Protein AF-A0A2G6MYL5-F1 (afdb_monomer_lite)

Secondary structure (DSSP, 8-state):
---------PPPTTGGGSSS-TTSSTTS----S-----HHHHHHHHHHHT--SS--HHHHHHHHHHHHHHH-GGG-SS-HHHHHHHHHHHHHHHHHHHHHHHTPPPP--HHHHHHHS-HHHHHHHHHTT-GGG----

Foldseek 3Di:
DDDPPPDPPDPDPCVVVVVDDPPPVVPPDDDPDDDDLDPVLLVVLCVLLVPDPDDDPVVSVVSLVVQCVALPLVPDPDDSVVSVVSNVSSVVSSVSVVVVVVPDDDDPDPVVCVVPDDPVVVCCVVPVPPPVPVDDD

pLDDT: mean 70.5, std 18.94, range [32.12, 91.75]

Structure (mmCIF, N/CA/C/O backbone):
data_AF-A0A2G6MYL5-F1
#
_entry.id   AF-A0A2G6MYL5-F1
#
loop_
_atom_site.group_PDB
_atom_site.id
_atom_site.type_symbol
_atom_site.label_atom_id
_atom_site.label_alt_id
_atom_site.label_comp_id
_atom_site.label_asym_id
_atom_site.label_entity_id
_atom_site.label_seq_id
_atom_site.pdbx_PDB_ins_code
_atom_site.Cartn_x
_atom_site.Cartn_y
_atom_site.Cartn_z
_atom_site.occupancy
_atom_site.B_iso_or_equiv
_atom_site.auth_seq_id
_atom_site.auth_comp_id
_atom_site.auth_asym_id
_atom_site.auth_atom_id
_atom_site.pdbx_PDB_model_num
ATOM 1 N N . MET A 1 1 ? -10.279 -19.761 -47.312 1.00 43.69 1 MET A N 1
ATOM 2 C CA . MET A 1 1 ? -10.394 -18.983 -46.064 1.00 43.69 1 MET A CA 1
ATOM 3 C C . MET A 1 1 ? -10.794 -19.927 -44.942 1.00 43.69 1 MET A C 1
ATOM 5 O O . MET A 1 1 ? -11.950 -20.317 -44.871 1.00 43.69 1 MET A O 1
ATOM 9 N N . ALA A 1 2 ? -9.817 -20.355 -44.146 1.00 39.75 2 ALA A N 1
ATOM 10 C CA . ALA A 1 2 ? -10.020 -21.047 -42.875 1.00 39.75 2 ALA A CA 1
ATOM 11 C C . ALA A 1 2 ? -9.816 -20.021 -41.733 1.00 39.75 2 ALA A C 1
ATOM 13 O O . ALA A 1 2 ? -9.234 -18.965 -41.986 1.00 39.75 2 ALA A O 1
ATOM 14 N N . PRO A 1 3 ? -10.384 -20.275 -40.546 1.00 43.53 3 PRO A N 1
ATOM 15 C CA . PRO A 1 3 ? -10.948 -19.260 -39.658 1.00 43.53 3 PRO A CA 1
ATOM 16 C C . PRO A 1 3 ? -9.916 -18.541 -38.787 1.00 43.53 3 PRO A C 1
ATOM 18 O O . PRO A 1 3 ? -8.871 -19.096 -38.466 1.00 43.53 3 PRO A O 1
ATOM 21 N N . ASN A 1 4 ? -10.279 -17.325 -38.359 1.00 42.97 4 ASN A N 1
ATOM 22 C CA . ASN A 1 4 ? -9.627 -16.585 -37.280 1.00 42.97 4 ASN A CA 1
ATOM 23 C C . ASN A 1 4 ? -9.550 -17.462 -36.020 1.00 42.97 4 ASN A C 1
ATOM 25 O O . ASN A 1 4 ? -10.518 -17.568 -35.263 1.00 42.97 4 ASN A O 1
ATOM 29 N N . SER A 1 5 ? -8.393 -18.086 -35.812 1.00 38.25 5 SER A N 1
ATOM 30 C CA . SER A 1 5 ? -7.978 -18.652 -34.540 1.00 38.25 5 SER A CA 1
ATOM 31 C C . SER A 1 5 ? -7.672 -17.490 -33.604 1.00 38.25 5 SER A C 1
ATOM 33 O O . SER A 1 5 ? -6.611 -16.876 -33.657 1.00 38.25 5 SER A O 1
ATOM 35 N N . VAL A 1 6 ? -8.650 -17.147 -32.771 1.00 45.44 6 VAL A N 1
ATOM 36 C CA . VAL A 1 6 ? -8.377 -16.435 -31.528 1.00 45.44 6 VAL A CA 1
ATOM 37 C C . VAL A 1 6 ? -7.580 -17.418 -30.680 1.00 45.44 6 VAL A C 1
ATOM 39 O O . VAL A 1 6 ? -8.147 -18.378 -30.158 1.00 45.44 6 VAL A O 1
ATOM 42 N N . ASP A 1 7 ? -6.263 -17.238 -30.631 1.00 40.41 7 ASP A N 1
ATOM 43 C CA . ASP A 1 7 ? -5.409 -18.067 -29.792 1.00 40.41 7 ASP A CA 1
ATOM 44 C C . ASP A 1 7 ? -5.875 -17.934 -28.333 1.00 40.41 7 ASP A C 1
ATOM 46 O O . ASP A 1 7 ? -6.012 -16.812 -27.825 1.00 40.41 7 ASP A O 1
ATOM 50 N N . PRO A 1 8 ? -6.157 -19.048 -27.634 1.00 41.94 8 PRO A N 1
ATOM 51 C CA . PRO A 1 8 ? -6.431 -18.992 -26.215 1.00 41.94 8 PRO A CA 1
ATOM 52 C C . PRO A 1 8 ? -5.136 -18.556 -25.535 1.00 41.94 8 PRO A C 1
ATOM 54 O O . PRO A 1 8 ? -4.130 -19.262 -25.593 1.00 41.94 8 PRO A O 1
ATOM 57 N N . ALA A 1 9 ? -5.161 -17.386 -24.896 1.00 47.09 9 ALA A N 1
ATOM 58 C CA . ALA A 1 9 ? -4.144 -16.970 -23.944 1.00 47.09 9 ALA A CA 1
ATOM 59 C C . ALA A 1 9 ? -4.077 -18.017 -22.819 1.00 47.09 9 ALA A C 1
ATOM 61 O O . ALA A 1 9 ? -4.761 -17.909 -21.801 1.00 47.09 9 ALA A O 1
ATOM 62 N N . GLY A 1 10 ? -3.293 -19.073 -23.039 1.00 43.53 10 GLY A N 1
ATOM 63 C CA . GLY A 1 10 ? -2.916 -20.019 -22.007 1.00 43.53 10 GLY A CA 1
ATOM 64 C C . GLY A 1 10 ? -2.190 -19.262 -20.893 1.00 43.53 10 GLY A C 1
ATOM 65 O O . GLY A 1 10 ? -1.485 -18.288 -21.178 1.00 43.53 10 GLY A O 1
ATOM 66 N N . PRO A 1 11 ? -2.363 -19.651 -19.621 1.00 42.94 11 PRO A N 1
ATOM 67 C CA . PRO A 1 11 ? -1.623 -19.025 -18.536 1.00 42.94 11 PRO A CA 1
ATOM 68 C C . PRO A 1 11 ? -0.123 -19.227 -18.783 1.00 42.94 11 PRO A C 1
ATOM 70 O O . PRO A 1 11 ? 0.333 -20.357 -18.966 1.00 42.94 11 PRO A O 1
ATOM 73 N N . CYS A 1 12 ? 0.644 -18.134 -18.837 1.00 39.16 12 CYS A N 1
ATOM 74 C CA . CYS A 1 12 ? 2.087 -18.231 -19.001 1.00 39.16 12 CYS A CA 1
ATOM 75 C C . CYS A 1 12 ? 2.695 -18.915 -17.768 1.00 39.16 12 CYS A C 1
ATOM 77 O O . CYS A 1 12 ? 2.275 -18.688 -16.631 1.00 39.16 12 CYS A O 1
ATOM 79 N N . MET A 1 13 ? 3.718 -19.735 -18.003 1.00 36.34 13 MET A N 1
ATOM 80 C CA . MET A 1 13 ? 4.437 -20.508 -16.982 1.00 36.34 13 MET A CA 1
ATOM 81 C C . MET A 1 13 ? 5.104 -19.619 -15.904 1.00 36.34 13 MET A C 1
ATOM 83 O O . MET A 1 13 ? 5.529 -20.113 -14.865 1.00 36.34 13 MET A O 1
ATOM 87 N N . VAL A 1 14 ? 5.168 -18.300 -16.132 1.00 44.06 14 VAL A N 1
ATOM 88 C CA . VAL A 1 14 ? 5.755 -17.299 -15.228 1.00 44.06 14 VAL A CA 1
ATOM 89 C C . VAL A 1 14 ? 4.708 -16.691 -14.277 1.00 44.06 14 VAL A C 1
ATOM 91 O O . VAL A 1 14 ? 5.056 -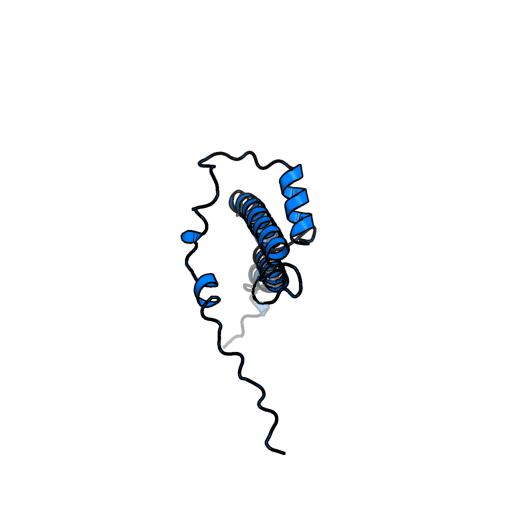16.237 -13.194 1.00 44.06 14 VAL A O 1
ATOM 94 N N . CYS A 1 15 ? 3.404 -16.747 -14.579 1.00 37.09 15 CYS A N 1
ATOM 95 C CA . CYS A 1 15 ? 2.369 -16.221 -13.672 1.00 37.09 15 CYS A CA 1
ATOM 96 C C . CYS A 1 15 ? 2.069 -17.127 -12.468 1.00 37.09 15 CYS A C 1
ATOM 98 O O . CYS A 1 15 ? 1.603 -16.639 -11.437 1.00 37.09 15 CYS A O 1
ATOM 100 N N . THR A 1 16 ? 2.393 -18.420 -12.534 1.00 43.91 16 THR A N 1
ATOM 101 C CA . THR A 1 16 ? 2.437 -19.276 -11.335 1.00 43.91 16 THR A CA 1
ATOM 102 C C . THR A 1 16 ? 3.584 -18.890 -10.394 1.00 43.91 16 THR A C 1
ATOM 104 O O . THR A 1 16 ? 3.521 -19.217 -9.215 1.00 43.91 16 THR A O 1
ATOM 107 N N . LEU A 1 17 ? 4.571 -18.120 -10.875 1.00 42.41 17 LEU A N 1
ATOM 108 C CA . LEU A 1 17 ? 5.659 -17.545 -10.075 1.00 42.41 17 LEU A CA 1
ATOM 109 C C . LEU A 1 17 ? 5.343 -16.152 -9.500 1.00 42.41 17 LEU A C 1
ATOM 111 O O . LEU A 1 17 ? 6.209 -15.533 -8.903 1.00 42.41 17 LEU A O 1
ATOM 115 N N . TYR A 1 18 ? 4.114 -15.649 -9.644 1.00 42.31 18 TYR A N 1
ATOM 116 C CA . TYR A 1 18 ? 3.627 -14.503 -8.854 1.00 42.31 18 TYR A CA 1
ATOM 117 C C . TYR A 1 18 ? 2.547 -14.913 -7.838 1.00 42.31 18 TYR A C 1
ATOM 119 O O . TYR A 1 18 ? 2.048 -14.078 -7.089 1.00 42.31 18 TYR A O 1
ATOM 127 N N . HIS A 1 19 ? 2.226 -16.213 -7.794 1.00 42.12 19 HIS A N 1
ATOM 128 C CA . HIS A 1 19 ? 1.650 -16.900 -6.633 1.00 42.12 19 HIS A CA 1
ATOM 129 C C . HIS A 1 19 ? 2.735 -17.566 -5.773 1.00 42.12 19 HIS A C 1
ATOM 131 O O . HIS A 1 19 ? 2.404 -18.302 -4.847 1.00 42.12 19 HIS A O 1
ATOM 137 N N . THR A 1 20 ? 4.023 -17.348 -6.059 1.00 36.12 20 THR A N 1
ATOM 138 C CA . THR A 1 20 ? 5.075 -17.806 -5.153 1.00 36.12 20 THR A CA 1
ATOM 139 C C . THR A 1 20 ? 5.000 -16.988 -3.884 1.00 36.12 20 THR A C 1
ATOM 141 O O . THR A 1 20 ? 5.195 -15.771 -3.912 1.00 36.12 20 THR A O 1
ATOM 144 N N . ASP A 1 21 ? 4.700 -17.701 -2.805 1.00 39.59 21 ASP A N 1
ATOM 145 C CA . ASP A 1 21 ? 5.178 -17.477 -1.452 1.00 39.59 21 ASP A CA 1
ATOM 146 C C . ASP A 1 21 ? 6.217 -16.353 -1.361 1.00 39.59 21 ASP A C 1
ATOM 148 O O . ASP A 1 21 ? 7.240 -16.368 -2.052 1.00 39.59 21 ASP A O 1
ATOM 152 N N . GLU A 1 22 ? 5.958 -15.419 -0.449 1.00 42.41 22 GLU A N 1
ATOM 153 C CA . GLU A 1 22 ? 6.720 -14.227 -0.035 1.00 42.41 22 GLU A CA 1
ATOM 154 C C . GLU A 1 22 ? 8.232 -14.456 0.255 1.00 42.41 22 GLU A C 1
ATOM 156 O O . GLU A 1 22 ? 8.938 -13.577 0.750 1.00 42.41 22 GLU A O 1
ATOM 161 N N . ALA A 1 23 ? 8.757 -15.647 -0.025 1.00 38.00 23 ALA A N 1
ATOM 162 C CA . ALA A 1 23 ? 10.073 -16.141 0.327 1.00 38.00 23 ALA A CA 1
ATOM 163 C C . ALA A 1 23 ? 11.185 -15.853 -0.703 1.00 38.00 23 ALA A C 1
ATOM 165 O O . ALA A 1 23 ? 12.342 -15.807 -0.293 1.00 38.00 23 ALA A O 1
ATOM 166 N N . GLN A 1 24 ? 10.905 -15.634 -1.998 1.00 39.28 24 GLN A N 1
ATOM 167 C CA . GLN A 1 24 ? 11.978 -15.485 -3.011 1.00 39.28 24 GLN A CA 1
ATOM 168 C C . GLN A 1 24 ? 12.365 -14.052 -3.405 1.00 39.28 24 GLN A C 1
ATOM 170 O O . GLN A 1 24 ? 13.371 -13.876 -4.089 1.00 39.28 24 GLN A O 1
ATOM 175 N N . ILE A 1 25 ? 11.673 -13.019 -2.916 1.00 43.72 25 ILE A N 1
ATOM 176 C CA . ILE A 1 25 ? 12.136 -11.624 -3.086 1.00 43.72 25 ILE A CA 1
ATOM 177 C C . ILE A 1 25 ? 13.269 -11.280 -2.089 1.00 43.72 25 ILE A C 1
ATOM 179 O O . ILE A 1 25 ? 14.033 -10.342 -2.295 1.00 43.72 25 ILE A O 1
ATOM 183 N N . LYS A 1 26 ? 13.510 -12.124 -1.074 1.00 38.94 26 LYS A N 1
ATOM 184 C CA . LYS A 1 26 ? 14.533 -11.932 -0.022 1.00 38.94 26 LYS A CA 1
ATOM 185 C C . LYS A 1 26 ? 15.999 -12.120 -0.468 1.00 38.94 26 LYS A C 1
ATOM 187 O O . LYS A 1 26 ? 16.862 -12.356 0.369 1.00 38.94 26 LYS A O 1
ATOM 192 N N . GLY A 1 27 ? 16.295 -12.049 -1.767 1.00 32.12 27 GLY A N 1
ATOM 193 C CA . GLY A 1 27 ? 17.634 -12.299 -2.318 1.00 32.12 27 GLY A CA 1
ATOM 194 C C . GLY A 1 27 ? 18.375 -11.086 -2.891 1.00 32.12 27 GLY A C 1
ATOM 195 O O . GLY A 1 27 ? 19.530 -11.242 -3.277 1.00 32.12 27 GLY A O 1
ATOM 196 N N . ILE A 1 28 ? 17.749 -9.903 -2.997 1.00 37.88 28 ILE A N 1
ATOM 197 C CA . ILE A 1 28 ? 18.334 -8.737 -3.704 1.00 37.88 28 ILE A CA 1
ATOM 198 C C . ILE A 1 28 ? 18.396 -7.483 -2.814 1.00 37.88 28 ILE A C 1
ATOM 200 O O . ILE A 1 28 ? 18.456 -6.365 -3.310 1.00 37.88 28 ILE A O 1
ATOM 204 N N . ILE A 1 29 ? 18.438 -7.625 -1.486 1.00 38.88 29 ILE A N 1
ATOM 205 C CA . ILE A 1 29 ? 18.647 -6.453 -0.624 1.00 38.88 29 ILE A CA 1
ATOM 206 C C . ILE A 1 29 ? 19.597 -6.785 0.529 1.00 38.88 29 ILE A C 1
ATOM 208 O O . ILE A 1 29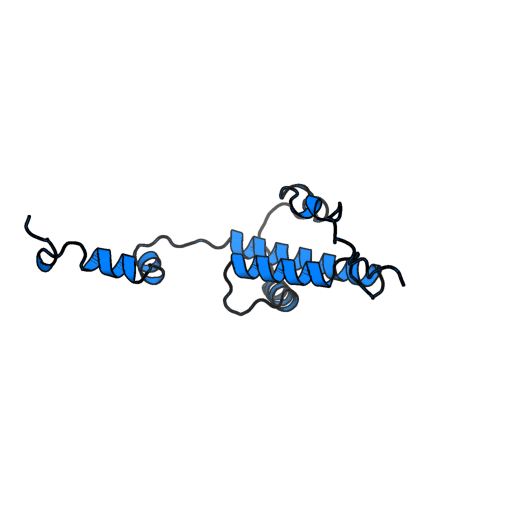 ? 19.278 -7.640 1.356 1.00 38.88 29 ILE A O 1
ATOM 212 N N . PRO A 1 30 ? 20.762 -6.118 0.614 1.00 35.34 30 PRO A N 1
ATOM 213 C CA . PRO A 1 30 ? 21.539 -6.065 1.838 1.00 35.34 30 PRO A CA 1
ATOM 214 C C . PRO A 1 30 ? 20.825 -5.097 2.785 1.00 35.34 30 PRO A C 1
ATOM 216 O O . PRO A 1 30 ? 20.766 -3.901 2.512 1.00 35.34 30 PRO A O 1
ATOM 219 N N . GLY A 1 31 ? 20.250 -5.587 3.879 1.00 36.91 31 GLY A N 1
ATOM 220 C CA . GLY A 1 31 ? 19.551 -4.691 4.800 1.00 36.91 31 GLY A CA 1
ATOM 221 C C . GLY A 1 31 ? 18.789 -5.403 5.896 1.00 36.91 31 GLY A C 1
ATOM 222 O O . GLY A 1 31 ? 17.587 -5.230 6.045 1.00 36.91 31 GLY A O 1
ATOM 223 N N . GLU A 1 32 ? 19.486 -6.229 6.662 1.00 44.50 32 GLU A N 1
ATOM 224 C CA . GLU A 1 32 ? 18.968 -6.731 7.924 1.00 44.50 32 GLU A CA 1
ATOM 225 C C . GLU A 1 32 ? 18.893 -5.562 8.926 1.00 44.50 32 GLU A C 1
ATOM 227 O O . GLU A 1 32 ? 19.921 -5.000 9.294 1.00 44.50 32 GLU A O 1
ATOM 232 N N . ASN A 1 33 ? 17.681 -5.270 9.408 1.00 47.97 33 ASN A N 1
ATOM 233 C CA . ASN A 1 33 ? 17.366 -4.558 10.656 1.00 47.97 33 ASN A CA 1
ATOM 234 C C . ASN A 1 33 ? 17.543 -3.023 10.697 1.00 47.97 33 ASN A C 1
ATOM 236 O O . ASN A 1 33 ? 18.651 -2.501 10.771 1.00 47.97 33 ASN A O 1
ATOM 240 N N . GLY A 1 34 ? 16.417 -2.320 10.881 1.00 44.00 34 GLY A N 1
ATOM 241 C CA . GLY A 1 34 ? 16.374 -1.029 11.576 1.00 44.00 34 GLY A CA 1
ATOM 242 C C . GLY A 1 34 ? 15.921 0.150 10.721 1.00 44.00 34 GLY A C 1
ATOM 243 O O . GLY A 1 34 ? 16.736 0.792 10.070 1.00 44.00 34 GLY A O 1
ATOM 244 N N . LEU A 1 35 ? 14.621 0.450 10.808 1.00 54.12 35 LEU A N 1
ATOM 245 C CA . LEU A 1 35 ? 13.938 1.676 10.378 1.00 54.12 35 LEU A CA 1
ATOM 246 C C . LEU A 1 35 ? 14.861 2.896 10.185 1.00 54.12 35 LEU A C 1
ATOM 248 O O . LEU A 1 35 ? 15.227 3.589 11.137 1.00 54.12 35 LEU A O 1
ATOM 252 N N . SER A 1 36 ? 15.137 3.209 8.922 1.00 63.47 36 SER A N 1
ATOM 253 C CA . SER A 1 36 ? 15.608 4.522 8.478 1.00 63.47 36 SER A CA 1
ATOM 254 C C . SER A 1 36 ? 14.989 4.916 7.135 1.00 63.47 36 SER A C 1
ATOM 256 O O . SER A 1 36 ? 15.633 5.583 6.332 1.00 63.47 36 SER A O 1
ATOM 258 N N . ILE A 1 37 ? 13.726 4.538 6.881 1.00 73.81 37 ILE A N 1
ATOM 259 C CA . ILE A 1 37 ? 13.017 4.992 5.675 1.00 73.81 37 ILE A CA 1
ATOM 260 C C . ILE A 1 37 ? 12.982 6.522 5.688 1.00 73.81 37 ILE A C 1
ATOM 262 O O . ILE A 1 37 ? 12.356 7.145 6.554 1.00 73.81 37 ILE A O 1
ATOM 266 N N . SER A 1 38 ? 13.668 7.141 4.731 1.00 85.62 38 SER A N 1
ATOM 267 C CA . SER A 1 38 ? 13.713 8.590 4.610 1.00 85.62 38 SER A CA 1
ATOM 268 C C . SER A 1 38 ? 12.389 9.110 4.059 1.00 85.62 38 SER A C 1
ATOM 270 O O . SER A 1 38 ? 11.820 8.548 3.124 1.00 85.62 38 SER A O 1
ATOM 272 N N . TYR A 1 39 ? 11.922 10.254 4.566 1.00 85.81 39 TYR A N 1
ATOM 273 C CA . TYR A 1 39 ? 10.718 10.925 4.054 1.00 85.81 39 TYR A CA 1
ATOM 274 C C . TYR A 1 39 ? 10.753 11.117 2.527 1.00 85.81 39 TYR A C 1
ATOM 276 O O . TYR A 1 39 ? 9.740 10.975 1.846 1.00 85.81 39 TYR A O 1
ATOM 284 N N . LYS A 1 40 ? 11.940 11.397 1.972 1.00 87.75 40 LYS A N 1
ATOM 285 C CA . LYS A 1 40 ? 12.127 11.568 0.526 1.00 87.75 40 LYS A CA 1
ATOM 286 C C . LYS A 1 40 ? 11.930 10.267 -0.251 1.00 87.75 40 LYS A C 1
ATOM 288 O O . LYS A 1 40 ? 11.376 10.304 -1.342 1.00 87.75 40 LYS A O 1
ATOM 293 N N . GLU A 1 41 ? 12.377 9.143 0.301 1.00 87.44 41 GLU A N 1
ATOM 294 C CA . GLU A 1 41 ? 12.239 7.824 -0.326 1.00 87.44 41 GLU A CA 1
ATOM 295 C C . GLU A 1 41 ? 10.779 7.389 -0.336 1.00 87.44 41 GLU A C 1
ATOM 297 O O . GLU A 1 41 ? 10.289 6.916 -1.357 1.00 87.44 41 GLU A O 1
ATOM 302 N N . LEU A 1 42 ? 10.059 7.647 0.759 1.00 88.69 42 LEU A N 1
ATOM 303 C CA . LEU A 1 42 ? 8.630 7.365 0.847 1.00 88.69 42 LEU A CA 1
ATOM 304 C C . LEU A 1 42 ? 7.823 8.173 -0.180 1.00 88.69 42 LEU A C 1
ATOM 306 O O . LEU A 1 42 ? 6.967 7.617 -0.867 1.00 88.69 42 LEU A O 1
ATOM 310 N N . LEU A 1 43 ? 8.110 9.472 -0.321 1.00 89.94 43 LEU A N 1
ATOM 311 C CA . LEU A 1 43 ? 7.458 10.312 -1.330 1.00 89.94 43 LEU A CA 1
ATOM 312 C C . LEU A 1 43 ? 7.785 9.864 -2.757 1.00 89.94 43 LEU A C 1
ATOM 314 O O . LEU A 1 43 ? 6.876 9.744 -3.572 1.00 89.94 43 LEU A O 1
ATOM 318 N N . ALA A 1 44 ? 9.052 9.565 -3.048 1.00 90.00 44 ALA A N 1
ATOM 319 C CA . ALA A 1 44 ? 9.453 9.084 -4.367 1.00 90.00 44 ALA A CA 1
ATOM 320 C C . ALA A 1 44 ? 8.790 7.738 -4.710 1.00 90.00 44 ALA A C 1
ATOM 322 O O . ALA A 1 44 ? 8.341 7.535 -5.836 1.00 90.00 44 ALA A O 1
ATOM 323 N N . ALA A 1 45 ? 8.684 6.829 -3.736 1.00 90.38 45 ALA A N 1
ATOM 324 C CA . ALA A 1 45 ? 8.002 5.549 -3.896 1.00 90.38 45 ALA A CA 1
ATOM 325 C C . ALA A 1 45 ? 6.497 5.731 -4.155 1.00 90.38 45 ALA A C 1
ATOM 327 O O . ALA A 1 45 ? 5.938 5.073 -5.035 1.00 90.38 45 ALA A O 1
ATOM 328 N N . LYS A 1 46 ? 5.857 6.665 -3.438 1.00 91.19 46 LYS A N 1
ATOM 329 C CA . LYS A 1 46 ? 4.450 7.041 -3.635 1.00 91.19 46 LYS A CA 1
ATOM 330 C C . LYS A 1 46 ? 4.200 7.584 -5.043 1.00 91.19 46 LYS A C 1
ATOM 332 O O . LYS A 1 46 ? 3.263 7.136 -5.697 1.00 91.19 46 LYS A O 1
ATOM 337 N N . GLU A 1 47 ? 5.035 8.511 -5.508 1.00 91.75 47 GLU A N 1
ATOM 338 C CA . GLU A 1 47 ? 4.938 9.085 -6.856 1.00 91.75 47 GLU A CA 1
ATOM 339 C C . GLU A 1 47 ? 5.180 8.028 -7.943 1.00 91.75 47 GLU A C 1
ATOM 341 O O . GLU A 1 47 ? 4.484 8.010 -8.955 1.00 91.75 47 GLU A O 1
ATOM 346 N N . LEU A 1 48 ? 6.120 7.100 -7.730 1.00 90.25 48 LEU A N 1
ATOM 347 C CA . LEU A 1 48 ? 6.433 6.048 -8.701 1.00 90.25 48 LEU A CA 1
ATOM 348 C C . LEU A 1 48 ? 5.294 5.028 -8.877 1.00 90.25 48 LEU A C 1
ATOM 350 O O . LEU A 1 48 ? 5.054 4.539 -9.987 1.00 90.25 48 LEU A O 1
ATOM 354 N N . LEU A 1 49 ? 4.618 4.678 -7.782 1.00 88.25 49 LEU A N 1
ATOM 355 C CA . LEU A 1 49 ? 3.477 3.758 -7.784 1.00 88.25 49 LEU A CA 1
ATOM 356 C C . LEU A 1 49 ? 2.134 4.452 -8.049 1.00 88.25 49 LEU A C 1
ATOM 358 O O . LEU A 1 49 ? 1.123 3.759 -8.130 1.00 88.25 49 LEU A O 1
ATOM 362 N N . ASP A 1 50 ? 2.135 5.779 -8.210 1.00 89.94 50 ASP A N 1
ATOM 363 C CA . ASP A 1 50 ? 0.945 6.605 -8.443 1.00 89.94 50 ASP A CA 1
ATOM 364 C C . ASP A 1 50 ? -0.126 6.424 -7.349 1.00 89.94 50 ASP A C 1
ATOM 366 O O . ASP A 1 50 ? -1.320 6.263 -7.607 1.00 89.94 50 ASP A O 1
ATOM 370 N N . ILE A 1 51 ? 0.318 6.384 -6.087 1.00 90.19 51 ILE A N 1
ATOM 371 C CA . ILE A 1 51 ? -0.570 6.173 -4.938 1.00 90.19 51 ILE A CA 1
ATOM 372 C C . ILE A 1 51 ? -1.166 7.522 -4.498 1.00 90.19 51 ILE A C 1
ATOM 374 O O . ILE A 1 51 ? -0.413 8.470 -4.245 1.00 90.19 51 ILE A O 1
ATOM 378 N N . PRO A 1 52 ? -2.501 7.628 -4.340 1.00 89.44 52 PRO A N 1
ATOM 379 C CA . PRO A 1 52 ? -3.138 8.849 -3.850 1.00 89.44 52 PRO A CA 1
ATOM 380 C C . PRO A 1 52 ? -2.785 9.140 -2.380 1.00 89.44 52 PRO A C 1
ATOM 382 O O . PRO A 1 52 ? -2.251 8.296 -1.665 1.00 89.44 52 PRO A O 1
ATOM 385 N N . ASP A 1 53 ? -3.106 10.343 -1.890 1.00 86.50 53 ASP A N 1
ATOM 386 C CA . ASP A 1 53 ? -2.815 10.753 -0.501 1.00 86.50 53 ASP A CA 1
ATOM 387 C C . ASP A 1 53 ? -3.418 9.821 0.559 1.00 86.50 53 ASP A C 1
ATOM 389 O O . ASP A 1 53 ? -2.864 9.677 1.649 1.00 86.50 53 ASP A O 1
ATOM 393 N N . LYS A 1 54 ? -4.550 9.190 0.238 1.00 85.00 54 LYS A N 1
ATOM 394 C CA . LYS A 1 54 ? -5.212 8.185 1.067 1.00 85.00 54 LYS A CA 1
ATOM 395 C C . LYS A 1 54 ? -5.495 6.963 0.207 1.00 85.00 54 LYS A C 1
ATOM 397 O O . LYS A 1 54 ? -6.267 7.054 -0.742 1.00 85.00 54 LYS A O 1
ATOM 402 N N . ALA A 1 55 ? -4.879 5.842 0.557 1.00 87.50 55 ALA A N 1
ATOM 403 C CA . ALA A 1 55 ? -5.104 4.554 -0.079 1.00 87.50 55 ALA A CA 1
ATOM 404 C C . ALA A 1 55 ? -5.109 3.454 0.983 1.00 87.50 55 ALA A C 1
ATOM 406 O O . ALA A 1 55 ? -4.314 3.468 1.924 1.00 87.50 55 ALA A O 1
ATOM 407 N N . SER A 1 56 ? -5.994 2.483 0.819 1.00 86.19 56 SER A N 1
ATOM 408 C CA . SER A 1 56 ? -5.985 1.242 1.582 1.00 86.19 56 SER A CA 1
ATOM 409 C C . SER A 1 56 ? -4.865 0.313 1.104 1.00 86.19 56 SER A C 1
ATOM 411 O O . SER A 1 56 ? -4.446 0.349 -0.054 1.00 86.19 56 SER A O 1
ATOM 413 N N . LEU A 1 57 ? -4.437 -0.616 1.963 1.00 86.25 57 LEU A N 1
ATOM 414 C CA . LEU A 1 57 ? -3.480 -1.670 1.589 1.00 86.25 57 LEU A CA 1
ATOM 415 C C . LEU A 1 57 ? -3.912 -2.453 0.338 1.00 86.25 57 LEU A C 1
ATOM 417 O O . LEU A 1 57 ? -3.080 -2.870 -0.468 1.00 86.25 57 LEU A O 1
ATOM 421 N N . LYS A 1 58 ? -5.222 -2.649 0.160 1.00 86.25 58 LYS A N 1
ATOM 422 C CA . LYS A 1 58 ? -5.787 -3.339 -1.004 1.00 86.25 58 LYS A CA 1
ATOM 423 C C . LYS A 1 58 ? -5.595 -2.534 -2.292 1.00 86.25 58 LYS A C 1
ATOM 425 O O . LYS A 1 58 ? -5.249 -3.108 -3.325 1.00 86.25 58 LYS A O 1
ATOM 430 N N . GLU A 1 59 ? -5.807 -1.224 -2.237 1.00 88.00 59 GLU A N 1
ATOM 431 C CA . GLU A 1 59 ? -5.594 -0.323 -3.374 1.00 88.00 59 GLU A CA 1
ATOM 432 C C . GLU A 1 59 ? -4.113 -0.232 -3.732 1.00 88.00 59 GLU A C 1
ATOM 434 O O . GLU A 1 59 ? -3.773 -0.388 -4.901 1.00 88.00 59 GLU A O 1
ATOM 439 N N . ILE A 1 60 ? -3.229 -0.115 -2.736 1.00 89.50 60 ILE A N 1
ATOM 440 C CA . ILE A 1 60 ? -1.771 -0.107 -2.937 1.00 89.50 60 ILE A CA 1
ATOM 441 C C . ILE A 1 60 ? -1.318 -1.374 -3.677 1.00 89.50 60 ILE A C 1
ATOM 443 O O . ILE A 1 60 ? -0.620 -1.287 -4.688 1.00 89.50 60 ILE A O 1
ATOM 447 N N . LYS A 1 61 ? -1.771 -2.558 -3.238 1.00 88.00 61 LYS A N 1
ATOM 448 C CA . LYS A 1 61 ? -1.488 -3.828 -3.932 1.00 88.00 61 LYS A CA 1
ATOM 449 C C . LYS A 1 61 ? -2.017 -3.834 -5.366 1.00 88.00 61 LYS A C 1
ATOM 451 O O . LYS A 1 61 ? -1.349 -4.316 -6.275 1.00 88.00 61 LYS A O 1
ATOM 456 N N . THR A 1 62 ? -3.209 -3.286 -5.582 1.00 88.81 62 THR A N 1
ATOM 457 C CA . THR A 1 62 ? -3.824 -3.220 -6.913 1.00 88.81 62 THR A CA 1
ATOM 458 C C . THR A 1 62 ? -3.011 -2.338 -7.863 1.00 88.81 62 THR A C 1
ATOM 460 O O . THR A 1 62 ? -2.727 -2.765 -8.982 1.00 88.81 62 THR A O 1
ATOM 463 N N . LEU A 1 63 ? -2.593 -1.150 -7.416 1.00 89.88 63 LEU A N 1
ATOM 464 C CA . LEU A 1 63 ? -1.749 -0.227 -8.185 1.00 89.88 63 LEU A CA 1
ATOM 465 C C . LEU A 1 63 ? -0.390 -0.854 -8.514 1.00 89.88 63 LEU A C 1
ATOM 467 O O . LEU A 1 63 ? 0.051 -0.816 -9.663 1.00 89.88 63 LEU A O 1
ATOM 471 N N . TYR A 1 64 ? 0.226 -1.538 -7.548 1.00 89.44 64 TYR A N 1
ATOM 472 C CA . TYR A 1 64 ? 1.449 -2.307 -7.775 1.00 89.44 64 TYR A CA 1
ATOM 473 C C . TYR A 1 64 ? 1.290 -3.335 -8.907 1.00 89.44 64 TYR A C 1
ATOM 475 O O . TYR A 1 64 ? 2.073 -3.339 -9.861 1.00 89.44 64 TYR A O 1
ATOM 483 N N . TYR A 1 65 ? 0.243 -4.165 -8.869 1.00 87.31 65 TYR A N 1
ATOM 484 C CA . TYR A 1 65 ? 0.007 -5.157 -9.923 1.00 87.31 65 TYR A CA 1
ATOM 485 C C . TYR A 1 65 ? -0.251 -4.524 -11.295 1.00 87.31 65 TYR A C 1
ATOM 487 O O . TYR A 1 65 ? 0.166 -5.078 -12.315 1.00 87.31 65 TYR A O 1
ATOM 495 N N . GLN A 1 66 ? -0.910 -3.364 -11.346 1.00 88.25 66 GLN A N 1
ATOM 496 C CA . GLN A 1 66 ? -1.104 -2.619 -12.592 1.00 88.25 66 GLN A CA 1
ATOM 497 C C . GLN A 1 66 ? 0.233 -2.152 -13.182 1.00 88.25 66 GLN A C 1
ATOM 499 O O . GLN A 1 66 ? 0.463 -2.333 -14.381 1.00 88.25 66 GLN A O 1
ATOM 504 N N . GLN A 1 67 ? 1.135 -1.635 -12.346 1.00 87.75 67 GLN A N 1
ATOM 505 C CA . GLN A 1 67 ? 2.459 -1.179 -12.772 1.00 87.75 67 GLN A CA 1
ATOM 506 C C . GLN A 1 67 ? 3.333 -2.343 -13.254 1.00 87.75 67 GLN A C 1
ATOM 508 O O . GLN A 1 67 ? 3.906 -2.268 -14.342 1.00 87.75 67 GLN A O 1
ATOM 513 N N . ILE A 1 68 ? 3.370 -3.463 -12.528 1.00 86.75 68 ILE A N 1
ATOM 514 C CA . ILE A 1 68 ? 4.109 -4.661 -12.961 1.00 86.75 68 ILE A CA 1
ATOM 515 C C . ILE A 1 68 ? 3.562 -5.209 -14.278 1.00 86.75 68 ILE A C 1
ATOM 517 O O . ILE A 1 68 ? 4.328 -5.574 -15.165 1.00 86.75 68 ILE A O 1
ATOM 521 N N . ARG A 1 69 ? 2.239 -5.212 -14.464 1.00 84.44 69 ARG A N 1
ATOM 522 C CA . ARG A 1 69 ? 1.628 -5.657 -15.722 1.00 84.44 69 ARG A CA 1
ATOM 523 C C . ARG A 1 69 ? 2.003 -4.767 -16.910 1.00 84.44 69 ARG A C 1
ATOM 525 O O . ARG A 1 69 ? 2.052 -5.271 -18.032 1.00 84.44 69 ARG A O 1
ATOM 532 N N . LYS A 1 70 ? 2.244 -3.474 -16.675 1.00 83.56 70 LYS A N 1
ATOM 533 C CA . LYS A 1 70 ? 2.667 -2.504 -17.694 1.00 83.56 70 LYS A CA 1
ATOM 534 C C . LYS A 1 70 ? 4.131 -2.691 -18.095 1.00 83.56 70 LYS A C 1
ATOM 536 O O . LYS A 1 70 ? 4.430 -2.658 -19.281 1.00 83.56 70 LYS A O 1
ATOM 541 N N . TRP A 1 71 ? 5.011 -2.911 -17.121 1.00 82.56 71 TRP A N 1
ATOM 542 C CA . TRP A 1 71 ? 6.461 -3.027 -17.331 1.00 82.56 71 TRP A CA 1
ATOM 543 C C . TRP A 1 71 ? 6.961 -4.472 -17.448 1.00 82.56 71 TRP A C 1
ATOM 545 O O . TRP A 1 71 ? 8.167 -4.714 -17.448 1.00 82.56 71 TRP A O 1
ATOM 555 N N . HIS A 1 72 ? 6.044 -5.435 -17.564 1.00 73.69 72 HIS A N 1
ATOM 556 C CA . HIS A 1 72 ? 6.380 -6.849 -17.659 1.00 73.69 72 HIS A CA 1
ATOM 557 C C . HIS A 1 72 ? 7.271 -7.120 -18.886 1.00 73.69 72 HIS A C 1
ATOM 559 O O . HIS A 1 72 ? 6.879 -6.732 -19.992 1.00 73.69 72 HIS A O 1
ATOM 565 N N . PRO A 1 73 ? 8.405 -7.835 -18.742 1.00 69.62 73 PRO A N 1
ATOM 566 C CA . PRO A 1 73 ? 9.338 -8.081 -19.846 1.00 69.62 73 PRO A CA 1
ATOM 567 C C . PRO A 1 73 ? 8.658 -8.755 -21.050 1.00 69.62 73 PRO A C 1
ATOM 569 O O . PRO A 1 73 ? 8.867 -8.326 -22.176 1.00 69.62 73 PRO A O 1
ATOM 572 N N . ASP A 1 74 ? 7.741 -9.705 -20.821 1.00 71.50 74 ASP A N 1
ATOM 573 C CA . ASP A 1 74 ? 6.989 -10.374 -21.903 1.00 71.50 74 ASP A CA 1
ATOM 574 C C . ASP A 1 74 ? 6.041 -9.464 -22.705 1.00 71.50 74 ASP A C 1
ATOM 576 O O . ASP A 1 74 ? 5.601 -9.838 -23.790 1.00 71.50 74 ASP A O 1
ATOM 580 N N . ARG A 1 75 ? 5.636 -8.312 -22.158 1.00 66.56 75 ARG A N 1
ATOM 581 C CA . ARG A 1 75 ? 4.654 -7.409 -22.788 1.00 66.56 75 ARG A CA 1
ATOM 582 C C . ARG A 1 75 ? 5.261 -6.090 -23.229 1.00 66.56 75 ARG A C 1
ATOM 584 O O . ARG A 1 75 ? 4.529 -5.247 -23.745 1.00 66.56 75 ARG A O 1
ATOM 591 N N . CYS A 1 76 ? 6.554 -5.901 -23.004 1.00 64.00 76 CYS A N 1
ATOM 592 C CA . CYS A 1 76 ? 7.199 -4.637 -23.266 1.00 64.00 76 CYS A CA 1
ATOM 593 C C . CYS A 1 76 ? 7.537 -4.521 -24.760 1.00 64.00 76 CYS A C 1
ATOM 595 O O . CYS A 1 76 ? 8.293 -5.342 -25.274 1.00 64.00 76 CYS A O 1
ATOM 597 N N . PRO A 1 77 ? 6.987 -3.526 -25.476 1.00 61.19 77 PRO A N 1
ATOM 598 C CA . PRO A 1 77 ? 7.381 -3.244 -26.855 1.00 61.19 77 PRO A CA 1
ATOM 599 C C . PRO A 1 77 ? 8.722 -2.490 -26.941 1.00 61.19 77 PRO A C 1
ATOM 601 O O . PRO A 1 77 ? 9.236 -2.287 -28.039 1.00 61.19 77 PRO A O 1
ATOM 604 N N . GLU A 1 78 ? 9.251 -2.034 -25.801 1.00 65.19 78 GLU A N 1
ATOM 605 C CA . GLU A 1 78 ? 10.531 -1.334 -25.659 1.00 65.19 78 GLU A CA 1
ATOM 606 C C . GLU A 1 78 ? 11.695 -2.305 -25.376 1.00 65.19 78 GLU A C 1
ATOM 608 O O . GLU A 1 78 ? 11.510 -3.517 -25.291 1.00 65.19 78 GLU A O 1
ATOM 613 N N . ASP A 1 79 ? 12.908 -1.760 -25.238 1.00 77.06 79 ASP A N 1
ATOM 614 C CA . ASP A 1 79 ? 14.124 -2.513 -24.922 1.00 77.06 79 ASP A CA 1
ATOM 615 C C . ASP A 1 79 ? 13.973 -3.310 -23.610 1.00 77.06 79 ASP A C 1
ATOM 617 O O . ASP A 1 79 ? 13.622 -2.762 -22.566 1.00 77.06 79 ASP A O 1
ATOM 621 N N . GLU A 1 80 ? 14.280 -4.611 -23.629 1.00 74.44 80 GLU A N 1
ATOM 622 C CA . GLU A 1 80 ? 14.126 -5.516 -22.472 1.00 74.44 80 GLU A CA 1
ATOM 623 C C . GLU A 1 80 ? 14.823 -4.961 -21.217 1.00 74.44 80 GLU A C 1
ATOM 625 O O . GLU A 1 80 ? 14.366 -5.125 -20.078 1.00 74.44 80 GLU A O 1
ATOM 630 N N . ARG A 1 81 ? 15.932 -4.249 -21.434 1.00 78.81 81 ARG A N 1
ATOM 631 C CA . ARG A 1 81 ? 16.712 -3.613 -20.383 1.00 78.81 81 ARG A CA 1
ATOM 632 C C . ARG A 1 81 ? 15.932 -2.524 -19.647 1.00 78.81 81 ARG A C 1
ATOM 634 O O . ARG A 1 81 ? 15.955 -2.523 -18.417 1.00 78.81 81 ARG A O 1
ATOM 641 N N . THR A 1 82 ? 15.231 -1.631 -20.348 1.00 80.81 82 THR A N 1
ATOM 642 C CA . THR A 1 82 ? 14.472 -0.550 -19.694 1.00 80.81 82 THR A CA 1
ATOM 643 C C . THR A 1 82 ? 13.318 -1.121 -18.880 1.00 80.81 82 THR A C 1
ATOM 645 O O . THR A 1 82 ? 13.085 -0.698 -17.749 1.00 80.81 82 THR A O 1
ATOM 648 N N . CYS A 1 83 ? 12.656 -2.155 -19.392 1.00 78.25 83 CYS A N 1
ATOM 649 C CA . CYS A 1 83 ? 11.537 -2.807 -18.715 1.00 78.25 83 CYS A CA 1
ATOM 650 C C . CYS A 1 83 ? 11.990 -3.547 -17.447 1.00 78.25 83 CYS A C 1
ATOM 652 O O . CYS A 1 83 ? 11.328 -3.467 -16.406 1.00 78.25 83 CYS A O 1
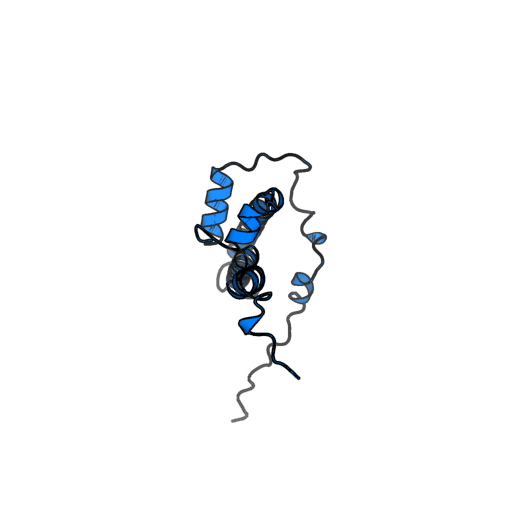ATOM 654 N N . ARG A 1 84 ? 13.166 -4.190 -17.485 1.00 79.75 84 ARG A N 1
ATOM 655 C CA . ARG A 1 84 ? 13.800 -4.798 -16.304 1.00 79.75 84 ARG A CA 1
ATOM 656 C C . ARG A 1 84 ? 14.195 -3.744 -15.265 1.00 79.75 84 ARG A C 1
ATOM 658 O O . ARG A 1 84 ? 13.910 -3.928 -14.083 1.00 79.75 84 ARG A O 1
ATOM 665 N N . GLU A 1 85 ? 14.810 -2.640 -15.690 1.00 84.75 85 GLU A N 1
ATOM 666 C CA . GLU A 1 85 ? 15.199 -1.539 -14.798 1.00 84.75 85 GLU A CA 1
ATOM 667 C C . GLU A 1 85 ? 13.974 -0.895 -14.123 1.00 84.75 85 GLU A C 1
ATOM 669 O O . GLU A 1 85 ? 13.980 -0.670 -12.912 1.00 84.75 85 GLU A O 1
ATOM 674 N N . MET A 1 86 ? 12.895 -0.648 -14.873 1.00 84.88 86 MET A N 1
ATOM 675 C CA . MET A 1 86 ? 11.655 -0.075 -14.338 1.00 84.88 86 MET A CA 1
ATOM 676 C C . MET A 1 86 ? 10.936 -1.029 -13.382 1.00 84.88 86 MET A C 1
ATOM 678 O O . MET A 1 86 ? 10.525 -0.607 -12.302 1.00 84.88 86 MET A O 1
ATOM 682 N N . SER A 1 87 ? 10.849 -2.317 -13.722 1.00 83.44 87 SER A N 1
ATOM 683 C CA . SER A 1 87 ? 10.270 -3.337 -12.836 1.00 83.44 87 SER A CA 1
ATOM 684 C C . SER A 1 87 ? 11.029 -3.440 -11.510 1.00 83.44 87 SER A C 1
ATOM 686 O O . SER A 1 87 ? 10.411 -3.542 -10.451 1.00 83.44 87 SER A O 1
ATOM 688 N N . GLY A 1 88 ? 12.363 -3.337 -11.545 1.00 83.94 88 GLY A N 1
ATOM 689 C CA . GLY A 1 88 ? 13.191 -3.287 -10.338 1.00 83.94 88 GLY A CA 1
ATOM 690 C C . GLY A 1 88 ? 12.864 -2.086 -9.446 1.00 83.94 88 GLY A C 1
ATOM 691 O O . GLY A 1 88 ? 12.686 -2.248 -8.241 1.00 83.94 88 GLY A O 1
ATOM 692 N N . LYS A 1 89 ? 12.704 -0.892 -10.034 1.00 87.69 89 LYS A N 1
ATOM 693 C CA . LYS A 1 89 ? 12.318 0.321 -9.287 1.00 87.69 89 LYS A CA 1
ATOM 694 C C . LYS A 1 89 ? 10.928 0.200 -8.658 1.00 87.69 89 LYS A C 1
ATOM 696 O O . LYS A 1 89 ? 10.738 0.629 -7.525 1.00 87.69 89 LYS A O 1
ATOM 701 N N . ILE A 1 90 ? 9.971 -0.392 -9.375 1.00 88.81 90 ILE A N 1
ATOM 702 C CA . ILE A 1 90 ? 8.600 -0.612 -8.885 1.00 88.81 90 ILE A CA 1
ATOM 703 C C . ILE A 1 90 ? 8.596 -1.554 -7.678 1.00 88.81 90 ILE A C 1
ATOM 705 O O . ILE A 1 90 ? 7.921 -1.269 -6.691 1.00 88.81 90 ILE A O 1
ATOM 709 N N . ASN A 1 91 ? 9.372 -2.639 -7.731 1.00 87.62 91 ASN A N 1
ATOM 710 C CA . ASN A 1 91 ? 9.505 -3.562 -6.603 1.00 87.62 91 ASN A CA 1
ATOM 711 C C . ASN A 1 91 ? 10.122 -2.874 -5.377 1.00 87.62 91 ASN A C 1
ATOM 713 O O . ASN A 1 91 ? 9.547 -2.957 -4.296 1.00 87.62 91 ASN A O 1
ATOM 717 N N . ALA A 1 92 ? 11.212 -2.121 -5.559 1.00 87.25 92 ALA A N 1
ATOM 718 C CA . ALA A 1 92 ? 11.855 -1.389 -4.466 1.00 87.25 92 ALA A CA 1
ATOM 719 C C . ALA A 1 92 ? 10.913 -0.354 -3.816 1.00 87.25 92 ALA A C 1
ATOM 721 O O . ALA A 1 92 ? 10.852 -0.231 -2.595 1.00 87.25 92 ALA A O 1
ATOM 722 N N . ALA A 1 93 ? 10.126 0.369 -4.620 1.00 89.38 93 ALA A N 1
ATOM 723 C CA . ALA A 1 93 ? 9.126 1.302 -4.100 1.00 89.38 93 ALA A CA 1
ATOM 724 C C . ALA A 1 93 ? 8.024 0.595 -3.297 1.00 89.38 93 ALA A C 1
ATOM 726 O O . ALA A 1 93 ? 7.606 1.089 -2.248 1.00 89.38 93 ALA A O 1
ATOM 727 N N . TYR A 1 94 ? 7.563 -0.567 -3.767 1.00 89.88 94 TYR A N 1
ATOM 728 C CA . TYR A 1 94 ? 6.550 -1.350 -3.066 1.00 89.88 94 TYR A CA 1
ATOM 729 C C . TYR A 1 94 ? 7.057 -1.868 -1.717 1.00 89.88 94 TYR A C 1
ATOM 731 O O . TYR A 1 94 ? 6.314 -1.824 -0.741 1.00 89.88 94 TYR A O 1
ATOM 739 N N . GLU A 1 95 ? 8.317 -2.293 -1.630 1.00 88.50 95 GLU A N 1
ATOM 740 C CA . GLU A 1 95 ? 8.937 -2.721 -0.370 1.00 88.50 95 GLU A C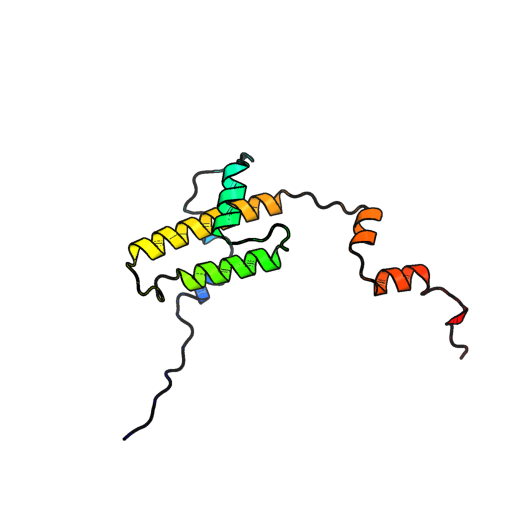A 1
ATOM 741 C C . GLU A 1 95 ? 8.975 -1.591 0.660 1.00 88.50 95 GLU A C 1
ATOM 743 O O . GLU A 1 95 ? 8.509 -1.788 1.781 1.00 88.50 95 GLU A O 1
ATOM 748 N N . ILE A 1 96 ? 9.417 -0.392 0.261 1.00 88.75 96 ILE A N 1
ATOM 749 C CA . ILE A 1 96 ? 9.448 0.798 1.131 1.00 88.75 96 ILE A CA 1
ATOM 750 C C . ILE A 1 96 ? 8.053 1.106 1.687 1.00 88.75 96 ILE A C 1
ATOM 752 O O . ILE A 1 96 ? 7.880 1.334 2.885 1.00 88.75 96 ILE A O 1
ATOM 756 N N . ILE A 1 97 ? 7.035 1.104 0.823 1.00 88.50 97 ILE A N 1
ATOM 757 C CA . ILE A 1 97 ? 5.655 1.388 1.234 1.00 88.50 97 ILE A CA 1
ATOM 758 C C . ILE A 1 97 ? 5.094 0.263 2.104 1.00 88.50 97 ILE A C 1
ATOM 760 O O . ILE A 1 97 ? 4.430 0.535 3.102 1.00 88.50 97 ILE A O 1
ATOM 764 N N . SER A 1 98 ? 5.377 -0.994 1.770 1.00 86.44 98 SER A N 1
ATOM 765 C CA . SER A 1 98 ? 4.940 -2.149 2.553 1.00 86.44 98 SER A CA 1
ATOM 766 C C . SER A 1 98 ? 5.559 -2.142 3.950 1.00 86.44 98 SER A C 1
ATOM 768 O O . SER A 1 98 ? 4.861 -2.415 4.927 1.00 86.44 98 SER A O 1
ATOM 770 N N . GLU A 1 99 ? 6.841 -1.799 4.074 1.00 86.56 99 GLU A N 1
ATOM 771 C CA . GLU A 1 99 ? 7.521 -1.651 5.360 1.00 86.56 99 GLU A CA 1
ATOM 772 C C . GLU A 1 99 ? 6.935 -0.483 6.164 1.00 86.56 99 GLU A C 1
ATOM 774 O O . GLU A 1 99 ? 6.612 -0.649 7.343 1.00 86.56 99 GLU A O 1
ATOM 779 N N . TYR A 1 100 ? 6.703 0.670 5.528 1.00 86.06 100 TYR A N 1
ATOM 780 C CA . TYR A 1 100 ? 6.028 1.804 6.161 1.00 86.06 100 TYR A CA 1
ATOM 781 C C . TYR A 1 100 ? 4.646 1.416 6.710 1.00 86.06 100 TYR A C 1
ATOM 783 O O . TYR A 1 100 ? 4.340 1.689 7.871 1.00 86.06 100 TYR A O 1
ATOM 791 N N . CYS A 1 101 ? 3.827 0.724 5.914 1.00 84.38 101 CYS A N 1
ATOM 792 C CA . CYS A 1 101 ? 2.504 0.281 6.343 1.00 84.38 101 CYS A CA 1
ATOM 793 C C . CYS A 1 101 ? 2.549 -0.809 7.424 1.00 84.38 101 CYS A C 1
ATOM 795 O O . CYS A 1 101 ? 1.659 -0.854 8.270 1.00 84.38 101 CYS A O 1
ATOM 797 N N . SER A 1 102 ? 3.556 -1.685 7.410 1.00 82.75 102 SER A N 1
ATOM 798 C CA . SER A 1 102 ? 3.698 -2.763 8.402 1.00 82.75 102 SER A CA 1
ATOM 799 C C . SER A 1 102 ? 4.115 -2.236 9.774 1.00 82.75 102 SER A C 1
ATOM 801 O O . SER A 1 102 ? 3.730 -2.798 10.795 1.00 82.75 102 SER A O 1
ATOM 803 N N . ASN A 1 103 ? 4.866 -1.134 9.799 1.00 82.12 103 ASN A N 1
ATOM 804 C CA . ASN A 1 103 ? 5.279 -0.454 11.026 1.00 82.12 103 ASN A CA 1
ATOM 805 C C . ASN A 1 103 ? 4.204 0.488 11.592 1.00 82.12 103 ASN A C 1
ATOM 807 O O . ASN A 1 103 ? 4.378 1.038 12.682 1.00 82.12 103 ASN A O 1
ATOM 811 N N . TYR A 1 104 ? 3.101 0.700 10.871 1.00 80.50 104 TYR A N 1
ATOM 812 C CA . TYR A 1 104 ? 2.015 1.544 11.346 1.00 80.50 104 TYR A CA 1
ATOM 813 C C . TYR A 1 104 ? 1.247 0.849 12.479 1.00 80.50 104 TYR A C 1
ATOM 815 O O . TYR A 1 104 ? 0.657 -0.216 12.295 1.00 80.50 104 TYR A O 1
ATOM 823 N N . LEU A 1 105 ? 1.249 1.462 13.666 1.00 78.19 105 LEU A N 1
ATOM 824 C CA . LEU A 1 105 ? 0.508 0.962 14.821 1.00 78.19 105 LEU A CA 1
ATOM 825 C C . LEU A 1 105 ? -0.967 1.351 14.708 1.00 78.19 105 LEU A C 1
ATOM 827 O O . LEU A 1 105 ? -1.319 2.529 14.758 1.00 78.19 105 LEU A O 1
ATOM 831 N N . TYR A 1 106 ? -1.832 0.347 14.603 1.00 78.12 106 TYR A N 1
ATOM 832 C CA . TYR A 1 106 ? -3.276 0.543 14.628 1.00 78.12 106 TYR A CA 1
AT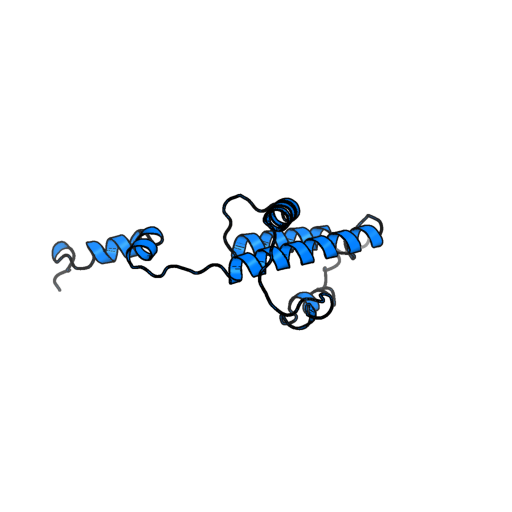OM 833 C C . TYR A 1 106 ? -3.753 0.805 16.060 1.00 78.12 106 TYR A C 1
ATOM 835 O O . TYR A 1 106 ? -3.438 0.047 16.980 1.00 78.12 106 TYR A O 1
ATOM 843 N N . SER A 1 107 ? -4.536 1.869 16.246 1.00 78.88 107 SER A N 1
ATOM 844 C CA . SER A 1 107 ? -5.259 2.089 17.498 1.00 78.88 107 SER A CA 1
ATOM 845 C C . SER A 1 107 ? -6.549 1.276 17.488 1.00 78.88 107 SER A C 1
ATOM 847 O O . SER A 1 107 ? -7.386 1.453 16.608 1.00 78.88 107 SER A O 1
ATOM 849 N N . PHE A 1 108 ? -6.719 0.418 18.492 1.00 79.88 108 PHE A N 1
ATOM 850 C CA . PHE A 1 108 ? -7.965 -0.311 18.756 1.00 79.88 108 PHE A CA 1
ATOM 851 C C . PHE A 1 108 ? -8.761 0.326 19.905 1.00 79.88 108 PHE A C 1
ATOM 853 O O . PHE A 1 108 ? -9.469 -0.365 20.635 1.00 79.88 108 PHE A O 1
ATOM 860 N N . SER A 1 109 ? -8.603 1.635 20.128 1.00 84.06 109 SER A N 1
ATOM 861 C CA . SER A 1 109 ? -9.446 2.349 21.086 1.00 84.06 109 SER A CA 1
ATOM 862 C C . SER A 1 109 ? -10.898 2.366 20.606 1.00 84.06 109 SER A C 1
ATOM 864 O O . SER A 1 109 ? -11.161 2.478 19.410 1.00 84.06 109 SER A O 1
ATOM 866 N N . ASP A 1 110 ? -11.838 2.287 21.549 1.00 79.88 110 ASP A N 1
ATOM 867 C CA . ASP A 1 110 ? -13.282 2.290 21.266 1.00 79.88 110 ASP A CA 1
ATOM 868 C C . ASP A 1 110 ? -13.696 3.501 20.411 1.00 79.88 110 ASP A C 1
ATOM 870 O O . ASP A 1 110 ? -14.472 3.378 19.472 1.00 79.88 110 ASP A O 1
ATOM 874 N N . GLU A 1 111 ? -13.092 4.662 20.672 1.00 81.00 111 GLU A N 1
ATOM 875 C CA . GLU A 1 111 ? -13.308 5.898 19.912 1.00 81.00 111 GLU A CA 1
ATOM 876 C C . GLU A 1 111 ? -12.930 5.762 18.429 1.00 81.00 111 GLU A C 1
ATOM 878 O O . GLU A 1 111 ? -13.705 6.160 17.563 1.00 81.00 111 GLU A O 1
ATOM 883 N N . VAL A 1 112 ? -11.770 5.164 18.130 1.00 80.44 112 VAL A N 1
ATOM 884 C CA . VAL A 1 112 ? -11.304 4.956 16.749 1.00 80.44 112 VAL A CA 1
ATOM 885 C C . VAL A 1 112 ? -12.144 3.882 16.071 1.00 80.44 112 VAL A C 1
ATOM 887 O O . VAL A 1 112 ? -12.536 4.042 14.922 1.00 80.44 112 VAL A O 1
ATOM 890 N N . ILE A 1 113 ? -12.482 2.806 16.783 1.00 83.19 113 ILE A N 1
ATOM 891 C CA . ILE A 1 113 ? -13.347 1.752 16.245 1.00 83.19 113 ILE A CA 1
ATOM 892 C C . ILE A 1 113 ? -14.705 2.341 15.842 1.00 83.19 113 ILE A C 1
ATOM 894 O O . ILE A 1 113 ? -15.155 2.085 14.731 1.00 83.19 113 ILE A O 1
ATOM 898 N N . ARG A 1 114 ? -15.310 3.196 16.676 1.00 78.56 114 ARG A N 1
ATOM 899 C CA . ARG A 1 114 ? -16.580 3.878 16.370 1.00 78.56 114 ARG A CA 1
ATOM 900 C C . ARG A 1 114 ? -16.514 4.789 15.144 1.00 78.56 114 ARG A C 1
ATOM 902 O O . ARG A 1 114 ? -17.525 4.928 14.467 1.00 78.56 114 ARG A O 1
ATOM 909 N N . GLU A 1 115 ? -15.368 5.404 14.858 1.00 79.81 115 GLU A N 1
ATOM 910 C CA . GLU A 1 115 ? -15.187 6.266 13.678 1.00 79.81 115 GLU A CA 1
ATOM 911 C C . GLU A 1 115 ? -15.197 5.469 12.364 1.00 79.81 115 GLU A C 1
ATOM 913 O O . GLU A 1 115 ? -15.680 5.960 11.346 1.00 79.81 115 GLU A O 1
ATOM 918 N N . TYR A 1 116 ? -14.696 4.230 12.394 1.00 77.81 116 TYR A N 1
ATOM 919 C CA . TYR A 1 116 ? -14.621 3.344 11.227 1.00 77.81 116 TYR A CA 1
ATOM 920 C C . TYR A 1 116 ? -15.684 2.230 11.225 1.00 77.81 116 TYR A C 1
ATOM 922 O O . TYR A 1 116 ? -15.689 1.398 10.314 1.00 77.81 116 TYR A O 1
ATOM 930 N N . MET A 1 117 ? -16.570 2.185 12.226 1.00 77.50 117 MET A N 1
ATOM 931 C CA . MET A 1 117 ? -17.700 1.253 12.276 1.00 77.50 117 MET A CA 1
ATOM 932 C C . MET A 1 117 ? -18.687 1.528 11.140 1.00 77.50 117 MET A C 1
ATOM 934 O O . MET A 1 117 ? -18.848 2.662 10.691 1.00 77.50 117 MET A O 1
ATOM 938 N N . SER A 1 118 ? -19.366 0.474 10.683 1.00 75.88 118 SER A N 1
ATOM 939 C CA . SER A 1 118 ? -20.435 0.629 9.703 1.00 75.88 118 SER A CA 1
ATOM 940 C C . SER A 1 118 ? -21.641 1.345 10.321 1.00 75.88 118 SER A C 1
ATOM 942 O O . SER A 1 118 ? -21.917 1.208 11.518 1.00 75.88 118 SER A O 1
ATOM 944 N N . ASP A 1 119 ? -22.396 2.069 9.490 1.00 72.69 119 ASP A N 1
ATOM 945 C CA . ASP A 1 119 ? -23.636 2.731 9.915 1.00 72.69 119 ASP A CA 1
ATOM 946 C C . ASP A 1 119 ? -24.638 1.731 10.529 1.00 72.69 119 ASP A C 1
ATOM 948 O O . ASP A 1 119 ? -25.373 2.075 11.455 1.00 72.69 119 ASP A O 1
ATOM 952 N N . GLU A 1 120 ? -24.646 0.480 10.050 1.00 73.62 120 GLU A N 1
ATOM 953 C CA . GLU A 1 120 ? -25.484 -0.608 10.571 1.00 73.62 120 GLU A CA 1
ATOM 954 C C . GLU A 1 120 ? -25.072 -1.039 11.980 1.00 73.62 120 GLU A C 1
ATOM 956 O O . GLU A 1 120 ? -25.935 -1.166 12.852 1.00 73.62 120 GLU A O 1
ATOM 961 N N . ASP A 1 121 ? -23.773 -1.217 12.232 1.00 75.38 121 ASP A N 1
ATOM 962 C CA . ASP A 1 121 ? -23.272 -1.622 13.548 1.00 75.38 121 ASP A CA 1
ATOM 963 C C . ASP A 1 121 ? -23.514 -0.525 14.592 1.00 75.38 121 ASP A C 1
ATOM 965 O O . ASP A 1 121 ? -23.956 -0.805 15.709 1.00 75.38 121 ASP A O 1
ATOM 969 N N . TRP A 1 122 ? -23.306 0.740 14.210 1.00 77.56 122 TRP A N 1
ATOM 970 C CA . TRP A 1 122 ? -23.635 1.891 15.051 1.00 77.56 122 TRP A CA 1
ATOM 971 C C . TRP A 1 122 ? -25.137 1.960 15.358 1.00 77.56 122 TRP A C 1
ATOM 973 O O . TRP A 1 122 ? -25.545 2.174 16.506 1.00 77.56 122 TRP A O 1
ATOM 983 N N . TRP A 1 123 ? -25.979 1.759 14.339 1.00 73.50 123 TRP A N 1
ATOM 984 C CA . TRP A 1 123 ? -27.431 1.788 14.493 1.00 73.50 123 TRP A CA 1
ATOM 985 C C . TRP A 1 123 ? -27.916 0.661 15.410 1.00 73.50 123 TRP A C 1
ATOM 987 O O . TRP A 1 123 ? -28.753 0.891 16.285 1.00 73.50 123 TRP A O 1
ATOM 997 N N . PHE A 1 124 ? -27.359 -0.543 15.267 1.00 77.12 124 PHE A N 1
ATOM 998 C CA . PHE A 1 124 ? -27.721 -1.702 16.077 1.00 77.12 124 PHE A CA 1
ATOM 999 C C . PHE A 1 124 ? -27.263 -1.564 17.535 1.00 77.12 124 PHE A C 1
ATOM 1001 O O . PHE A 1 124 ? -28.036 -1.876 18.442 1.00 77.12 124 PHE A O 1
ATOM 1008 N N . GLU A 1 125 ? -26.060 -1.042 17.790 1.00 76.88 125 GLU A N 1
ATOM 1009 C CA . GLU A 1 125 ? -25.581 -0.772 19.153 1.00 76.88 125 GLU A CA 1
ATOM 1010 C C . GLU A 1 125 ? -26.488 0.243 19.867 1.00 76.88 125 GLU A C 1
ATOM 1012 O O . GLU A 1 125 ? -26.828 0.074 21.040 1.00 76.88 125 GLU A O 1
ATOM 1017 N N . ARG A 1 126 ? -26.932 1.283 19.150 1.00 76.38 126 ARG A N 1
ATOM 1018 C CA . ARG A 1 126 ? -27.718 2.376 19.733 1.00 76.38 126 ARG A CA 1
ATOM 1019 C C . ARG A 1 126 ? -29.213 2.076 19.858 1.00 76.38 126 ARG A C 1
ATOM 1021 O O . ARG A 1 126 ? -29.829 2.520 20.825 1.00 76.38 126 ARG A O 1
ATOM 1028 N N . PHE A 1 127 ? -29.799 1.352 18.904 1.00 75.62 127 PHE A N 1
ATOM 1029 C CA . PHE A 1 127 ? -31.254 1.166 18.799 1.00 75.62 127 PHE A CA 1
ATOM 1030 C C . PHE A 1 127 ? -31.711 -0.301 18.782 1.00 75.62 127 PHE A C 1
ATOM 1032 O O . PHE A 1 127 ? -32.901 -0.565 18.952 1.00 75.62 127 PHE A O 1
ATOM 1039 N N . GLY A 1 128 ? -30.807 -1.276 18.643 1.00 70.75 128 GLY A N 1
ATOM 1040 C CA . GLY A 1 128 ? -31.156 -2.701 18.525 1.00 70.75 128 GLY A CA 1
ATOM 1041 C C . GLY A 1 128 ? -31.779 -3.317 19.785 1.00 70.75 128 GLY A C 1
ATOM 1042 O O . GLY A 1 128 ? -32.453 -4.343 19.704 1.00 70.75 128 GLY A O 1
ATOM 1043 N N . SER A 1 129 ? -31.603 -2.679 20.947 1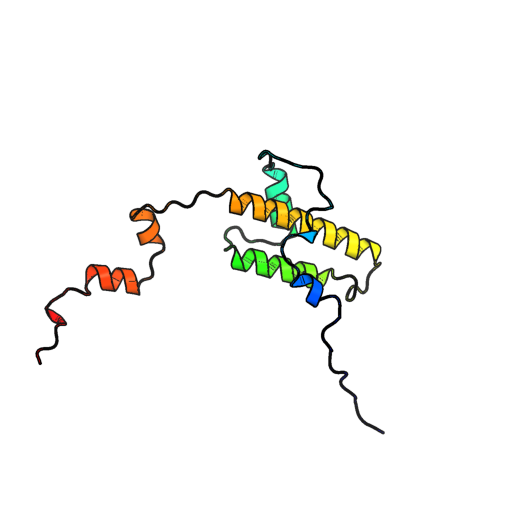.00 66.94 129 SER A N 1
ATOM 1044 C CA . SER A 1 129 ? -32.200 -3.107 22.223 1.00 66.94 129 SER A CA 1
ATOM 1045 C C . SER A 1 129 ? -33.525 -2.409 22.560 1.00 66.94 129 SER A C 1
ATOM 1047 O O . SER A 1 129 ? -34.066 -2.634 23.644 1.00 66.94 129 SER A O 1
ATOM 1049 N N . ASP A 1 130 ? -34.056 -1.559 21.674 1.00 72.69 130 ASP A N 1
ATOM 1050 C CA . ASP A 1 130 ? -35.279 -0.807 21.953 1.00 72.69 130 ASP A CA 1
ATOM 1051 C C . ASP A 1 130 ? -36.518 -1.742 21.979 1.00 72.69 130 ASP A C 1
ATOM 1053 O O . ASP A 1 130 ? -36.815 -2.424 20.987 1.00 72.69 130 ASP A O 1
ATOM 1057 N N . PRO A 1 131 ? -37.282 -1.785 23.094 1.00 70.81 131 PRO A N 1
ATOM 1058 C CA . PRO A 1 131 ? -38.508 -2.575 23.212 1.00 70.81 131 PRO A CA 1
ATOM 1059 C C . PRO A 1 131 ? -39.578 -2.259 22.160 1.00 70.81 131 PRO A C 1
ATOM 1061 O O . PRO A 1 131 ? -40.457 -3.095 21.939 1.00 70.81 131 PRO A O 1
ATOM 1064 N N . VAL A 1 132 ? -39.523 -1.088 21.515 1.00 68.19 132 VAL A N 1
ATOM 1065 C CA . VAL A 1 132 ? -40.479 -0.650 20.483 1.00 68.19 132 VAL A CA 1
ATOM 1066 C C . VAL A 1 132 ? -40.489 -1.591 19.268 1.00 68.19 132 VAL A C 1
ATOM 1068 O O . VAL A 1 132 ? -41.529 -1.757 18.633 1.00 68.19 132 VAL A O 1
ATOM 1071 N N . TRP A 1 133 ? -39.384 -2.293 18.997 1.00 64.69 133 TRP A N 1
ATOM 1072 C CA . TRP A 1 133 ? -39.251 -3.225 17.866 1.00 64.69 133 TRP A CA 1
ATOM 1073 C C . TRP A 1 133 ? -39.371 -4.703 18.260 1.00 64.69 133 TRP A C 1
ATOM 1075 O O . TRP A 1 133 ? -39.237 -5.596 17.419 1.00 64.69 133 TRP A O 1
ATOM 1085 N N . ARG A 1 134 ? -39.665 -4.998 19.533 1.00 57.31 134 ARG A N 1
ATOM 1086 C CA . ARG A 1 134 ? -39.866 -6.366 20.020 1.00 57.31 134 ARG A CA 1
ATOM 1087 C C . ARG A 1 134 ? -41.249 -6.853 19.580 1.00 57.31 134 ARG A C 1
ATOM 1089 O O . ARG A 1 134 ? -42.243 -6.624 20.266 1.00 57.31 134 ARG A O 1
ATOM 1096 N N . GLN A 1 135 ? -41.332 -7.514 18.424 1.00 59.91 135 GLN A N 1
ATOM 1097 C CA . GLN A 1 135 ? -42.596 -8.087 17.954 1.00 59.91 135 GLN A CA 1
ATOM 1098 C C . GLN A 1 135 ? -43.140 -9.082 18.992 1.00 59.91 135 GLN A C 1
ATOM 1100 O O . GLN A 1 135 ? -42.505 -10.092 19.302 1.00 59.91 135 GLN A O 1
ATOM 1105 N N . LYS A 1 136 ? -44.312 -8.773 19.557 1.00 53.69 136 LYS A N 1
ATOM 1106 C CA . LYS A 1 136 ? -45.057 -9.685 20.431 1.00 53.69 136 LYS A CA 1
ATOM 1107 C C . LYS A 1 136 ? -45.524 -10.883 19.597 1.00 53.69 136 LYS A C 1
ATOM 1109 O O . LYS A 1 136 ? -46.289 -10.694 18.654 1.00 53.69 136 LYS A O 1
ATOM 1114 N N . LYS A 1 137 ? -45.043 -12.079 19.944 1.00 45.41 137 LYS A N 1
ATOM 1115 C CA . LYS A 1 137 ? -45.674 -13.354 19.573 1.00 45.41 137 LYS A CA 1
ATOM 1116 C C . LYS A 1 137 ? -46.851 -13.642 20.494 1.00 45.41 137 LYS A C 1
ATOM 1118 O O . LYS A 1 137 ? -46.751 -13.260 21.683 1.00 45.41 137 LYS A O 1
#

Sequence (137 aa):
MAPNSVDPAGPCMVCTLYHTDEAQIKGIIPGENGLSISYKELLAAKELLDIPDKASLKEIKTLYYQQIRKWHPDRCPEDERTCREMSGKINAAYEIISEYCSNYLYSFSDEVIREYMSDEDWWFERFGSDPVWRQKK

Radius of gyration: 23.41 Å; chains: 1; bounding box: 67×33×69 Å